Protein AF-L0GUZ0-F1 (afdb_monomer_lite)

InterPro domains:
  IPR010160 CRISPR-associated protein, Cmr5 [PF09701] (36-143)
  IPR010160 CRISPR-associated protein, Cmr5 [TIGR01881] (35-143)
  IPR023101 AF1862-like domain superfamily [G3DSA:1.10.520.30] (32-147)
  IPR023101 AF1862-like domain superfamily [SSF158568] (36-143)

Organism: NCBI:txid765912

Foldseek 3Di:
DDPPPPVLVVVLVVVLLVLLLVLLPPPPQCLQVDVCLLCVLVCCVPPNPLVLLVVLVVLLVVCVVPPDPPDPDVNSNSVSVSVSLQVSLQSNVVSDDDDPPDDRQPSDSVSLVCCCVVPVPVSVVSSVSSSVSSVSSNVSSHVVNVVVVVCVVVVPDD

Structure (mmCIF, N/CA/C/O backbone):
data_AF-L0GUZ0-F1
#
_entry.id   AF-L0GUZ0-F1
#
loop_
_atom_site.group_PDB
_atom_site.id
_atom_site.type_symbol
_atom_site.label_atom_id
_atom_site.label_alt_id
_atom_site.label_comp_id
_atom_site.label_asym_id
_atom_site.label_entity_id
_atom_site.label_seq_id
_atom_site.pdbx_PDB_ins_code
_atom_site.Cartn_x
_atom_site.Cartn_y
_atom_site.Cartn_z
_atom_site.occupancy
_atom_site.B_iso_or_equiv
_atom_site.auth_seq_id
_atom_site.auth_comp_id
_atom_site.auth_asym_id
_atom_site.auth_atom_id
_atom_site.pdbx_PDB_model_num
ATOM 1 N N . MET A 1 1 ? 29.064 -14.866 17.663 1.00 39.28 1 MET A N 1
ATOM 2 C CA . MET A 1 1 ? 27.942 -15.313 16.812 1.00 39.28 1 MET A CA 1
ATOM 3 C C . MET A 1 1 ? 26.792 -14.361 17.084 1.00 39.28 1 MET A C 1
ATOM 5 O O . MET A 1 1 ? 26.239 -14.427 18.170 1.00 39.28 1 MET A O 1
ATOM 9 N N . ILE A 1 2 ? 26.535 -13.391 16.204 1.00 42.75 2 ILE A N 1
ATOM 10 C CA . ILE A 1 2 ? 25.480 -12.392 16.426 1.00 42.75 2 ILE A CA 1
ATOM 11 C C . ILE A 1 2 ? 24.329 -12.746 15.489 1.00 42.75 2 ILE A C 1
ATOM 13 O O . ILE A 1 2 ? 24.450 -12.611 14.275 1.00 42.75 2 ILE A O 1
ATOM 17 N N . SER A 1 3 ? 23.246 -13.255 16.069 1.00 41.91 3 SER A N 1
ATOM 18 C CA . SER A 1 3 ? 21.970 -13.491 15.398 1.00 41.91 3 SER A CA 1
ATOM 19 C C . SER A 1 3 ? 21.318 -12.141 15.088 1.00 41.91 3 SER A C 1
ATOM 21 O O . SER A 1 3 ? 20.603 -11.599 15.920 1.00 41.91 3 SER A O 1
ATOM 23 N N . THR A 1 4 ? 21.601 -11.560 13.921 1.00 46.28 4 THR A N 1
ATOM 24 C CA . THR A 1 4 ? 21.112 -10.223 13.523 1.00 46.28 4 THR A CA 1
ATOM 25 C C . THR A 1 4 ? 19.868 -10.237 12.628 1.00 46.28 4 THR A C 1
ATOM 27 O O . THR A 1 4 ? 19.357 -9.176 12.282 1.00 46.28 4 THR A O 1
ATOM 30 N N . SER A 1 5 ? 19.333 -11.402 12.252 1.00 52.22 5 SER A N 1
ATOM 31 C CA . SER A 1 5 ? 18.255 -11.470 11.250 1.00 52.22 5 SER A CA 1
ATOM 32 C C . SER A 1 5 ? 16.847 -11.159 11.787 1.00 52.22 5 SER A C 1
ATOM 34 O O . SER A 1 5 ? 15.991 -10.757 11.006 1.00 52.22 5 SER A O 1
ATOM 36 N N . GLY A 1 6 ? 16.593 -11.298 13.095 1.00 53.12 6 GLY A N 1
ATOM 37 C CA . GLY A 1 6 ? 15.264 -11.053 13.687 1.00 53.12 6 GLY A CA 1
ATOM 38 C C . GLY A 1 6 ? 14.960 -9.577 13.975 1.00 53.12 6 GLY A C 1
ATOM 39 O O . GLY A 1 6 ? 13.856 -9.101 13.711 1.00 53.12 6 GLY A O 1
ATOM 40 N N . ASP A 1 7 ? 15.955 -8.823 14.451 1.00 59.94 7 ASP A N 1
ATOM 41 C CA . ASP A 1 7 ? 15.767 -7.428 14.881 1.00 59.94 7 ASP A CA 1
ATOM 42 C C . ASP A 1 7 ? 15.541 -6.459 13.712 1.00 59.94 7 ASP A C 1
ATOM 44 O O . ASP A 1 7 ? 14.836 -5.459 13.854 1.00 59.94 7 ASP A O 1
ATOM 48 N N . GLY A 1 8 ? 16.121 -6.745 12.540 1.00 59.50 8 GLY A N 1
ATOM 49 C CA . GLY A 1 8 ? 15.937 -5.928 11.338 1.00 59.50 8 GLY A CA 1
ATOM 50 C C . GLY A 1 8 ? 14.500 -5.969 10.815 1.00 59.50 8 GLY A C 1
ATOM 51 O O . GLY A 1 8 ? 13.940 -4.930 10.462 1.00 59.50 8 GLY A O 1
ATOM 52 N N . PHE A 1 9 ? 13.880 -7.152 10.845 1.00 62.03 9 PHE A N 1
ATOM 53 C CA . PHE A 1 9 ? 12.499 -7.358 10.415 1.00 62.03 9 PHE A CA 1
ATOM 54 C C . PHE A 1 9 ? 11.501 -6.688 11.368 1.00 62.03 9 PHE A C 1
ATOM 56 O O . PHE A 1 9 ? 10.650 -5.921 10.925 1.00 62.03 9 PHE A O 1
ATOM 63 N N . ALA A 1 10 ? 11.668 -6.873 12.682 1.00 72.25 10 ALA A N 1
ATOM 64 C CA . ALA A 1 10 ? 10.803 -6.241 13.680 1.00 72.25 10 ALA A CA 1
ATOM 65 C C . ALA A 1 10 ? 10.873 -4.702 13.627 1.00 72.25 10 ALA A C 1
ATOM 67 O O . ALA A 1 10 ? 9.852 -4.021 13.714 1.00 72.25 10 ALA A O 1
ATOM 68 N N . ARG A 1 11 ? 12.067 -4.128 13.417 1.00 74.88 11 ARG A N 1
ATOM 69 C CA . ARG A 1 11 ? 12.235 -2.672 13.243 1.00 74.88 11 ARG A CA 1
ATOM 70 C C . ARG A 1 11 ? 11.628 -2.148 11.942 1.00 74.88 11 ARG A C 1
ATOM 72 O O . ARG A 1 11 ? 11.214 -0.990 11.898 1.00 74.88 11 ARG A O 1
ATOM 79 N N . ARG A 1 12 ? 11.621 -2.954 10.879 1.00 72.69 12 ARG A N 1
ATOM 80 C CA . ARG A 1 12 ? 10.994 -2.625 9.590 1.00 72.69 12 ARG A CA 1
ATOM 81 C C . ARG A 1 12 ? 9.478 -2.595 9.724 1.00 72.69 12 ARG A C 1
ATOM 83 O O . ARG A 1 12 ? 8.872 -1.574 9.423 1.00 72.69 12 ARG A O 1
ATOM 90 N N . GLU A 1 13 ? 8.894 -3.663 10.258 1.00 80.56 13 GLU A N 1
ATOM 91 C CA . GLU A 1 13 ? 7.451 -3.753 10.484 1.00 80.56 13 GLU A CA 1
ATOM 92 C C . GLU A 1 13 ? 6.965 -2.631 11.407 1.00 80.56 13 GLU A C 1
ATOM 94 O O . GLU A 1 13 ? 6.010 -1.934 11.082 1.00 80.56 13 GLU A O 1
ATOM 99 N N . HIS A 1 14 ? 7.688 -2.360 12.497 1.00 84.44 14 HIS A N 1
ATOM 100 C CA . HIS A 1 14 ? 7.338 -1.275 13.411 1.00 84.44 14 HIS A CA 1
ATOM 101 C C . HIS A 1 14 ? 7.359 0.111 12.741 1.00 84.44 14 HIS A C 1
ATOM 103 O O . HIS A 1 14 ? 6.489 0.936 13.017 1.00 84.44 14 HIS A O 1
ATOM 109 N N . ARG A 1 15 ? 8.322 0.383 11.847 1.00 84.12 15 ARG A N 1
ATOM 110 C CA . ARG A 1 15 ? 8.370 1.644 11.083 1.00 84.12 15 ARG A CA 1
ATOM 111 C C . ARG A 1 15 ? 7.212 1.757 10.097 1.00 84.12 15 ARG A C 1
ATOM 113 O O . ARG A 1 15 ? 6.550 2.792 10.071 1.00 84.12 15 ARG A O 1
ATOM 120 N N . LEU A 1 16 ? 6.941 0.683 9.358 1.00 85.56 16 LEU A N 1
ATOM 121 C CA . LEU A 1 16 ? 5.841 0.611 8.401 1.00 85.56 16 LEU A CA 1
ATOM 122 C C . LEU A 1 16 ? 4.489 0.840 9.089 1.00 85.56 16 LEU A C 1
ATOM 124 O O . LEU A 1 16 ? 3.720 1.704 8.670 1.00 85.56 16 LEU A O 1
ATOM 128 N N . VAL A 1 17 ? 4.230 0.116 10.180 1.00 89.31 17 VAL A N 1
ATOM 129 C CA . VAL A 1 17 ? 3.008 0.256 10.982 1.00 89.31 17 VAL A CA 1
ATOM 130 C C . VAL A 1 17 ? 2.874 1.685 11.495 1.00 89.31 17 VAL A C 1
ATOM 132 O O . VAL A 1 17 ? 1.840 2.309 11.279 1.00 89.31 17 VAL A O 1
ATOM 135 N N . ARG A 1 18 ? 3.937 2.250 12.079 1.00 89.56 18 ARG A N 1
ATOM 136 C CA . ARG A 1 18 ? 3.916 3.616 12.614 1.00 89.56 18 ARG A CA 1
ATOM 137 C C . ARG A 1 18 ? 3.605 4.665 11.544 1.00 89.56 18 ARG A C 1
ATOM 139 O O . ARG A 1 18 ? 2.835 5.582 11.817 1.00 89.56 18 ARG A O 1
ATOM 146 N N . LEU A 1 19 ? 4.179 4.545 10.344 1.00 89.00 19 LEU A N 1
ATOM 147 C CA . LEU A 1 19 ? 3.895 5.457 9.231 1.00 89.00 19 LEU A CA 1
ATOM 148 C C . LEU A 1 19 ? 2.426 5.368 8.811 1.00 89.00 19 LEU A C 1
ATOM 150 O O . LEU A 1 19 ? 1.761 6.395 8.658 1.00 89.00 19 LEU A O 1
ATOM 154 N N . ILE A 1 20 ? 1.920 4.145 8.639 1.00 89.62 20 ILE A N 1
ATOM 155 C CA . ILE A 1 20 ? 0.539 3.916 8.211 1.00 89.62 20 ILE A CA 1
ATOM 156 C C . ILE A 1 20 ? -0.434 4.444 9.265 1.00 89.62 20 ILE A C 1
ATOM 158 O O . ILE A 1 20 ? -1.349 5.194 8.931 1.00 89.62 20 ILE A O 1
ATOM 162 N N . GLU A 1 21 ? -0.212 4.131 10.540 1.00 89.25 21 GLU A N 1
ATOM 163 C CA . GLU A 1 21 ? -1.041 4.618 11.642 1.00 89.25 21 GLU A CA 1
ATOM 164 C C . GLU A 1 21 ? -1.060 6.146 11.718 1.00 89.25 21 GLU A C 1
ATOM 166 O O . GLU A 1 21 ? -2.137 6.727 11.820 1.00 89.25 21 GLU A O 1
ATOM 171 N N . GLN A 1 22 ? 0.094 6.814 11.607 1.00 86.75 22 GLN A N 1
ATOM 172 C CA . GLN A 1 22 ? 0.163 8.282 11.613 1.00 86.75 22 GLN A CA 1
ATOM 173 C C . GLN A 1 22 ? -0.673 8.909 10.495 1.00 86.75 22 GLN A C 1
ATOM 175 O O . GLN A 1 22 ? -1.303 9.945 10.697 1.00 86.75 22 GLN A O 1
ATOM 180 N N . ARG A 1 23 ? -0.701 8.283 9.315 1.00 84.19 23 ARG A N 1
ATOM 181 C CA . ARG A 1 23 ? -1.496 8.765 8.180 1.00 84.19 23 ARG A CA 1
ATOM 182 C C . ARG A 1 23 ? -2.983 8.466 8.319 1.00 84.19 23 ARG A C 1
ATOM 184 O O . ARG A 1 23 ? -3.793 9.280 7.886 1.00 84.19 23 ARG A O 1
ATOM 191 N N . LEU A 1 24 ? -3.342 7.352 8.950 1.00 83.38 24 LEU A N 1
ATOM 192 C CA . LEU A 1 24 ? -4.734 7.011 9.244 1.00 83.38 24 LEU A CA 1
ATOM 193 C C . LEU A 1 24 ? -5.316 7.828 10.411 1.00 83.38 24 LEU A C 1
ATOM 195 O O . LEU A 1 24 ? -6.527 8.001 10.474 1.00 83.38 24 LEU A O 1
ATOM 199 N N . GLN A 1 25 ? -4.474 8.345 11.314 1.00 79.25 25 GLN A N 1
ATOM 200 C CA . GLN A 1 25 ? -4.878 9.162 12.469 1.00 79.25 25 GLN A CA 1
ATOM 201 C C . GLN A 1 25 ? -5.304 10.592 12.122 1.00 79.25 25 GLN A C 1
ATOM 203 O O . GLN A 1 25 ? -5.845 11.273 12.988 1.00 79.25 25 GLN A O 1
ATOM 208 N N . GLY A 1 26 ? -5.060 11.070 10.900 1.00 66.81 26 GLY A N 1
ATOM 209 C CA . GLY A 1 26 ? -5.541 12.387 10.496 1.00 66.81 26 GLY A CA 1
ATOM 210 C C . GLY A 1 26 ? -7.069 12.406 10.455 1.00 66.81 26 GLY A C 1
ATOM 211 O O . GLY A 1 26 ? -7.653 11.638 9.688 1.00 66.81 26 GLY A O 1
ATOM 212 N N . ASP A 1 27 ? -7.689 13.319 11.213 1.00 54.69 27 ASP A N 1
ATOM 213 C CA . ASP A 1 27 ? -9.149 13.558 11.272 1.00 54.69 27 ASP A CA 1
ATOM 214 C C . ASP A 1 27 ? -9.792 13.784 9.884 1.00 54.69 27 ASP A C 1
ATOM 216 O O . ASP A 1 27 ? -11.001 13.666 9.705 1.00 54.69 27 ASP A O 1
ATOM 220 N N . ASP A 1 28 ? -8.960 14.046 8.875 1.00 55.16 28 ASP A N 1
ATOM 221 C CA . ASP A 1 28 ? -9.326 14.371 7.504 1.00 55.16 28 ASP A CA 1
ATOM 222 C C . ASP A 1 28 ? -9.048 13.254 6.481 1.00 55.16 28 ASP A C 1
ATOM 224 O O . ASP A 1 28 ? -9.264 13.471 5.286 1.00 55.16 28 ASP A O 1
ATOM 228 N N . SER A 1 29 ? -8.559 12.076 6.899 1.00 64.44 29 SER A N 1
ATOM 229 C CA . SER A 1 29 ? -8.028 11.100 5.935 1.00 64.44 29 SER A CA 1
ATOM 230 C C . SER A 1 29 ? -9.102 10.520 5.003 1.00 64.44 29 SER A C 1
ATOM 232 O O . SER A 1 29 ? -8.823 10.173 3.863 1.00 64.44 29 SER A O 1
ATOM 234 N N . GLY A 1 30 ? -10.358 10.366 5.435 1.00 75.31 30 GLY A N 1
ATOM 235 C CA . GLY A 1 30 ? -11.389 9.699 4.614 1.00 75.31 30 GLY A CA 1
ATOM 236 C C . GLY A 1 30 ? -10.981 8.298 4.102 1.00 75.31 30 GLY A C 1
ATOM 237 O O . GLY A 1 30 ? -11.652 7.732 3.236 1.00 75.31 30 GLY A O 1
ATOM 238 N N . LEU A 1 31 ? -9.863 7.758 4.609 1.00 82.69 31 LEU A N 1
ATOM 239 C CA . LEU A 1 31 ? -9.255 6.483 4.244 1.00 82.69 31 LEU A CA 1
ATOM 240 C C . LEU A 1 31 ? -9.854 5.375 5.109 1.00 82.69 31 LEU A C 1
ATOM 242 O O . LEU A 1 31 ? -10.162 4.290 4.612 1.00 82.69 31 LEU A O 1
ATOM 246 N N . VAL A 1 32 ? -10.066 5.663 6.396 1.00 85.44 32 VAL A N 1
ATOM 247 C CA . VAL A 1 32 ? -10.761 4.768 7.325 1.00 85.44 32 VAL A CA 1
ATOM 248 C C . VAL A 1 32 ? -12.199 4.574 6.835 1.00 85.44 32 VAL A C 1
ATOM 250 O O . VAL A 1 32 ? -12.907 5.529 6.529 1.00 85.44 32 VAL A O 1
ATOM 253 N N . GLY A 1 33 ? -12.612 3.315 6.675 1.00 80.88 33 GLY A N 1
ATOM 254 C CA . GLY A 1 33 ? -13.923 2.960 6.121 1.00 80.88 33 GLY A CA 1
ATOM 255 C C . GLY A 1 33 ? -14.036 3.038 4.590 1.00 80.88 33 GLY A C 1
ATOM 256 O O . GLY A 1 33 ? -15.036 2.570 4.037 1.00 80.88 33 GLY A O 1
ATOM 257 N N . ASN A 1 34 ? -13.024 3.523 3.863 1.00 85.94 34 ASN A N 1
ATOM 258 C CA . ASN A 1 34 ? -13.081 3.629 2.403 1.00 85.94 34 ASN A CA 1
ATOM 259 C C . ASN A 1 34 ? -13.062 2.245 1.723 1.00 85.94 34 ASN A C 1
ATOM 261 O O . ASN A 1 34 ? -12.247 1.375 2.044 1.00 85.94 34 ASN A O 1
ATOM 265 N N . ALA A 1 35 ? -13.951 2.026 0.749 1.00 87.88 35 ALA A N 1
ATOM 266 C CA . ALA A 1 35 ? -14.034 0.759 0.017 1.00 87.88 35 ALA A CA 1
ATOM 267 C C . ALA A 1 35 ? -12.752 0.441 -0.774 1.00 87.88 35 ALA A C 1
ATOM 269 O O . ALA A 1 35 ? -12.382 -0.725 -0.900 1.00 87.88 35 ALA A O 1
ATOM 270 N N . ARG A 1 36 ? -12.042 1.462 -1.267 1.00 88.62 36 ARG A N 1
ATOM 271 C CA . ARG A 1 36 ? -10.799 1.287 -2.032 1.00 88.62 36 ARG A CA 1
ATOM 272 C C . ARG A 1 36 ? -9.645 0.841 -1.148 1.00 88.62 36 ARG A C 1
ATOM 274 O O . ARG A 1 36 ? -8.900 -0.043 -1.546 1.00 88.62 36 ARG A O 1
ATOM 281 N N . VAL A 1 37 ? -9.561 1.358 0.078 1.00 91.06 37 VAL A N 1
ATOM 282 C CA . VAL A 1 37 ? -8.606 0.876 1.089 1.00 91.06 37 VAL A CA 1
ATOM 283 C C . VAL A 1 37 ? -8.872 -0.595 1.415 1.00 91.06 37 VAL A C 1
ATOM 285 O O . VAL A 1 37 ? -7.950 -1.407 1.445 1.00 91.06 37 VAL A O 1
ATOM 288 N N . ARG A 1 38 ? -10.151 -0.969 1.560 1.00 91.06 38 ARG A N 1
ATOM 289 C CA . ARG A 1 38 ? -10.562 -2.366 1.767 1.00 91.06 38 ARG A CA 1
ATOM 290 C C . ARG A 1 38 ? -10.240 -3.270 0.574 1.00 91.06 38 ARG A C 1
ATOM 292 O O . ARG A 1 38 ? -9.904 -4.429 0.782 1.00 91.06 38 ARG A O 1
ATOM 299 N N . GLY A 1 39 ? -10.331 -2.766 -0.654 1.00 91.81 39 GLY A N 1
ATOM 300 C CA . GLY A 1 39 ? -10.044 -3.523 -1.877 1.00 91.81 39 GLY A CA 1
ATOM 301 C C . GLY A 1 39 ? -8.577 -3.522 -2.315 1.00 91.81 39 GLY A C 1
ATOM 302 O O . GLY A 1 39 ? -8.216 -4.313 -3.186 1.00 91.81 39 GLY A O 1
ATOM 303 N N . LEU A 1 40 ? -7.729 -2.670 -1.730 1.00 93.06 40 LEU A N 1
ATOM 304 C CA . LEU A 1 40 ? -6.384 -2.389 -2.238 1.00 93.06 40 LEU A CA 1
ATOM 305 C C . LEU A 1 40 ? -5.506 -3.640 -2.425 1.00 93.06 40 LEU A C 1
ATOM 307 O O . LEU A 1 40 ? -4.930 -3.774 -3.505 1.00 93.06 40 LEU A O 1
ATOM 311 N N . PRO A 1 41 ? -5.420 -4.592 -1.470 1.00 95.81 41 PRO A N 1
ATOM 312 C CA . PRO A 1 41 ? -4.594 -5.785 -1.667 1.00 95.81 41 PRO A CA 1
ATOM 313 C C . PRO A 1 41 ? -5.018 -6.599 -2.887 1.00 95.81 41 PRO A C 1
ATOM 315 O O . PRO A 1 41 ? -4.180 -7.094 -3.635 1.00 95.81 41 PRO A O 1
ATOM 318 N N . GLU A 1 42 ? -6.327 -6.722 -3.102 1.00 95.81 42 GLU A N 1
ATOM 319 C CA . GLU A 1 42 ? -6.868 -7.491 -4.216 1.00 95.81 42 GLU A CA 1
ATOM 320 C C . GLU A 1 42 ? -6.670 -6.767 -5.549 1.00 95.81 42 GLU A C 1
ATOM 322 O O . GLU A 1 42 ? -6.349 -7.403 -6.552 1.00 95.81 42 GLU A O 1
ATOM 327 N N . MET A 1 43 ? -6.782 -5.435 -5.557 1.00 94.38 43 MET A N 1
ATOM 328 C CA . MET A 1 43 ? -6.463 -4.628 -6.732 1.00 94.38 43 MET A CA 1
ATOM 329 C C . MET A 1 43 ? -5.010 -4.837 -7.169 1.00 94.38 43 MET A C 1
ATOM 331 O O . MET A 1 43 ? -4.766 -5.108 -8.343 1.00 94.38 43 MET A O 1
ATOM 335 N N . VAL A 1 44 ? -4.055 -4.775 -6.232 1.00 93.88 44 VAL A N 1
ATOM 336 C CA . VAL A 1 44 ? -2.628 -4.966 -6.545 1.00 93.88 44 VAL A CA 1
ATOM 337 C C . VAL A 1 44 ? -2.359 -6.394 -7.022 1.00 93.88 44 VAL A C 1
ATOM 339 O O . VAL A 1 44 ? -1.644 -6.577 -8.002 1.00 93.88 44 VAL A O 1
ATOM 342 N N . ARG A 1 45 ? -2.975 -7.414 -6.411 1.00 93.50 45 ARG A N 1
ATOM 343 C CA . ARG A 1 45 ? -2.820 -8.810 -6.862 1.00 93.50 45 ARG A CA 1
ATOM 344 C C . ARG A 1 45 ? -3.333 -9.047 -8.280 1.00 93.50 45 ARG A C 1
ATOM 346 O O . ARG A 1 45 ? -2.697 -9.777 -9.032 1.00 93.50 45 ARG A O 1
ATOM 353 N N . ARG A 1 46 ? -4.489 -8.476 -8.634 1.00 94.69 46 ARG A N 1
ATOM 354 C CA . ARG A 1 46 ? -5.139 -8.727 -9.932 1.00 94.69 46 ARG A CA 1
ATOM 355 C C . ARG A 1 46 ? -4.565 -7.898 -11.072 1.00 94.69 46 ARG A C 1
ATOM 357 O O . ARG A 1 46 ? -4.516 -8.380 -12.197 1.00 94.69 46 ARG A O 1
ATOM 364 N N . HIS A 1 47 ? -4.184 -6.657 -10.787 1.00 93.19 47 HIS A N 1
ATOM 365 C CA . HIS A 1 47 ? -3.837 -5.665 -11.808 1.00 93.19 47 HIS A CA 1
ATOM 366 C C . HIS A 1 47 ? -2.358 -5.257 -11.773 1.00 93.19 47 HIS A C 1
ATOM 368 O O . HIS A 1 47 ? -1.857 -4.641 -12.711 1.00 93.19 47 HIS A O 1
ATOM 374 N N . GLY A 1 48 ? -1.639 -5.619 -10.712 1.00 92.00 48 GLY A N 1
ATOM 375 C CA . GLY A 1 48 ? -0.261 -5.205 -10.492 1.00 92.00 48 GLY A CA 1
ATOM 376 C C . GLY A 1 48 ? -0.142 -3.755 -10.020 1.00 92.00 48 GLY A C 1
ATOM 377 O O . GLY A 1 48 ? -1.030 -2.917 -10.209 1.00 92.00 48 GLY A O 1
ATOM 378 N N . LEU A 1 49 ? 0.997 -3.445 -9.406 1.00 91.06 49 LEU A N 1
ATOM 379 C CA . LEU A 1 49 ? 1.294 -2.137 -8.829 1.00 91.06 49 LEU A CA 1
ATOM 380 C C . LEU A 1 49 ? 1.202 -1.008 -9.864 1.00 91.06 49 LEU A C 1
ATOM 382 O O . LEU A 1 49 ? 0.650 0.048 -9.565 1.00 91.06 49 LEU A O 1
ATOM 386 N N . LEU A 1 50 ? 1.698 -1.233 -11.085 1.00 89.81 50 LEU A N 1
ATOM 387 C CA . LEU A 1 50 ? 1.707 -0.216 -12.145 1.00 89.81 50 LEU A CA 1
ATOM 388 C C . LEU A 1 50 ? 0.289 0.267 -12.481 1.00 89.81 50 LE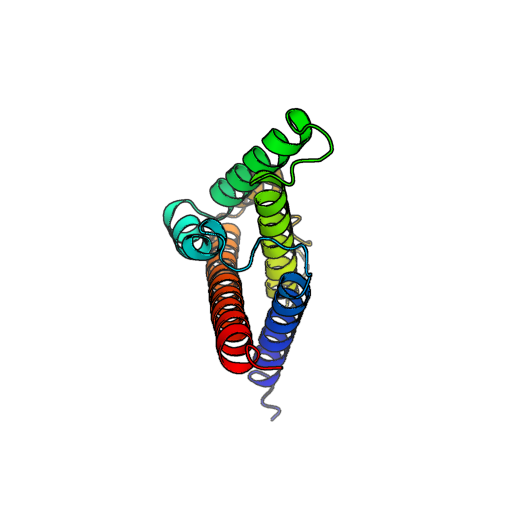U A C 1
ATOM 390 O O . LEU A 1 50 ? 0.030 1.472 -12.478 1.00 89.81 50 LEU A O 1
ATOM 394 N N . GLN A 1 51 ? -0.632 -0.666 -12.745 1.00 90.50 51 GLN A N 1
ATOM 395 C CA . GLN A 1 51 ? -2.007 -0.322 -13.115 1.00 90.50 51 GLN A CA 1
ATOM 396 C C . GLN A 1 51 ? -2.748 0.333 -11.948 1.00 90.50 51 GLN A C 1
ATOM 398 O O . GLN A 1 51 ? -3.484 1.295 -12.156 1.00 90.50 51 GLN A O 1
ATOM 403 N N . VAL A 1 52 ? -2.526 -0.140 -10.717 1.00 92.19 52 VAL A N 1
ATOM 404 C CA . VAL A 1 52 ? -3.146 0.443 -9.518 1.00 92.19 52 VAL A CA 1
ATOM 405 C C . VAL A 1 52 ? -2.661 1.872 -9.274 1.00 92.19 52 VAL A C 1
ATOM 407 O O . VAL A 1 52 ? -3.482 2.754 -9.026 1.00 92.19 52 VAL A O 1
ATOM 410 N N . VAL A 1 53 ? -1.358 2.134 -9.400 1.00 90.62 53 VAL A N 1
ATOM 411 C CA . VAL A 1 53 ? -0.790 3.485 -9.258 1.00 90.62 53 VAL A CA 1
ATOM 412 C C . VAL A 1 53 ? -1.327 4.421 -10.341 1.00 90.62 53 VAL A C 1
ATOM 414 O O . VAL A 1 53 ? -1.737 5.541 -10.033 1.00 90.62 53 VAL A O 1
ATOM 417 N N . ALA A 1 54 ? -1.384 3.967 -11.596 1.00 88.44 54 ALA A N 1
ATOM 418 C CA . ALA A 1 54 ? -1.958 4.748 -12.690 1.00 88.44 54 ALA A CA 1
ATOM 419 C C . ALA A 1 54 ? -3.445 5.065 -12.449 1.00 88.44 54 ALA A C 1
ATOM 421 O O . ALA A 1 54 ? -3.874 6.207 -12.624 1.00 88.44 54 ALA A O 1
ATOM 422 N N . PHE A 1 55 ? -4.217 4.080 -11.984 1.00 90.50 55 PHE A N 1
ATOM 423 C CA . PHE A 1 55 ? -5.629 4.247 -11.658 1.00 90.50 55 PHE A CA 1
ATOM 424 C C . PHE A 1 55 ? -5.846 5.268 -10.535 1.00 90.50 55 PHE A C 1
ATOM 426 O O . PHE A 1 55 ? -6.589 6.232 -10.735 1.00 90.50 55 PHE A O 1
ATOM 433 N N . LEU A 1 56 ? -5.183 5.104 -9.384 1.00 88.81 56 LEU A N 1
ATOM 434 C CA . LEU A 1 56 ? -5.334 6.021 -8.247 1.00 88.81 56 LEU A CA 1
ATOM 435 C C . LEU A 1 56 ? -4.938 7.450 -8.630 1.00 88.81 56 LEU A C 1
ATOM 437 O O . LEU A 1 56 ? -5.654 8.393 -8.304 1.00 88.81 56 LEU A O 1
ATOM 441 N N . ARG A 1 57 ? -3.862 7.602 -9.410 1.00 85.81 57 ARG A N 1
ATOM 442 C CA . ARG A 1 57 ? -3.418 8.906 -9.911 1.00 85.81 57 ARG A CA 1
ATOM 443 C C . ARG A 1 57 ? -4.438 9.550 -10.848 1.00 85.81 57 ARG A C 1
ATOM 445 O O . ARG A 1 57 ? -4.695 10.741 -10.718 1.00 85.81 57 ARG A O 1
ATOM 452 N N . SER A 1 58 ? -5.033 8.781 -11.765 1.00 85.44 58 SER A N 1
ATOM 453 C CA . SER A 1 58 ? -6.074 9.301 -12.665 1.00 85.44 58 SER A CA 1
ATOM 454 C C . SER A 1 58 ? -7.291 9.807 -11.886 1.00 85.44 58 SER A C 1
ATOM 456 O O . SER A 1 58 ? -7.794 10.889 -12.163 1.00 85.44 58 SER A O 1
ATOM 458 N N . LYS A 1 59 ? -7.703 9.083 -10.837 1.00 82.62 59 LYS A N 1
ATOM 459 C CA . LYS A 1 59 ? -8.848 9.469 -10.006 1.00 82.62 59 LYS A CA 1
ATOM 460 C C . LYS A 1 59 ? -8.563 10.623 -9.051 1.00 82.62 59 LYS A C 1
ATOM 462 O O . LYS A 1 59 ? -9.469 11.417 -8.804 1.00 82.62 59 LYS A O 1
ATOM 467 N N . GLY A 1 60 ? -7.327 10.753 -8.573 1.00 74.12 60 GLY A N 1
ATOM 468 C CA . GLY A 1 60 ? -6.876 11.937 -7.841 1.00 74.12 60 GLY A CA 1
ATOM 469 C C . GLY A 1 60 ? -6.851 13.190 -8.721 1.00 74.12 60 GLY A C 1
ATOM 470 O O . GLY A 1 60 ? -7.377 14.230 -8.330 1.00 74.12 60 GLY A O 1
ATOM 471 N N . ALA A 1 61 ? -6.320 13.080 -9.943 1.00 70.44 61 ALA A N 1
ATOM 472 C CA . ALA A 1 61 ? -6.259 14.188 -10.898 1.00 70.44 61 ALA A CA 1
ATOM 473 C C . ALA A 1 61 ? -7.651 14.642 -11.377 1.00 70.44 61 ALA A C 1
ATOM 475 O O . ALA A 1 61 ? -7.924 15.842 -11.390 1.00 70.44 61 ALA A O 1
ATOM 476 N N . ASP A 1 62 ? -8.556 13.696 -11.670 1.00 63.22 62 ASP A N 1
ATOM 477 C CA . ASP A 1 62 ? -9.945 13.977 -12.071 1.00 63.22 62 ASP A CA 1
ATOM 478 C C . ASP A 1 62 ? -10.684 14.851 -11.036 1.00 63.22 62 ASP A C 1
ATOM 480 O O . ASP A 1 62 ? -11.528 15.676 -11.399 1.00 63.22 62 ASP A O 1
ATOM 484 N N . ALA A 1 63 ? -10.389 14.677 -9.743 1.00 61.00 63 ALA A N 1
ATOM 485 C CA . ALA A 1 63 ? -10.990 15.470 -8.672 1.00 61.00 63 ALA A CA 1
ATOM 486 C C . ALA A 1 63 ? -10.350 16.853 -8.506 1.00 61.00 63 ALA A C 1
ATOM 488 O O . ALA A 1 63 ? -11.049 17.786 -8.115 1.00 61.00 63 ALA A O 1
ATOM 489 N N . ALA A 1 64 ? -9.064 17.002 -8.834 1.00 59.59 64 ALA A N 1
ATOM 490 C CA . ALA A 1 64 ? -8.377 18.290 -8.810 1.00 59.59 64 ALA A CA 1
ATOM 491 C C . ALA A 1 64 ? -8.822 19.207 -9.964 1.00 59.59 64 ALA A C 1
ATOM 493 O O . ALA A 1 64 ? -8.977 20.407 -9.757 1.00 59.59 64 ALA A O 1
ATOM 494 N N . GLU A 1 65 ? -9.073 18.656 -11.160 1.00 59.59 65 GLU A N 1
ATOM 495 C CA . GLU A 1 65 ? -9.541 19.440 -12.317 1.00 59.59 65 GLU A CA 1
ATOM 496 C C . GLU A 1 65 ? -11.034 19.790 -12.255 1.00 59.59 65 GLU A C 1
ATOM 498 O O . GLU A 1 65 ? -11.430 20.872 -12.685 1.00 59.59 65 GLU A O 1
ATOM 503 N N . ASN A 1 66 ? -11.874 18.908 -11.701 1.00 57.62 66 ASN A N 1
ATOM 504 C CA . ASN A 1 66 ? -13.333 19.092 -11.683 1.00 57.62 66 ASN A CA 1
ATOM 505 C C . ASN A 1 66 ? -13.893 19.528 -10.312 1.00 57.62 66 ASN A C 1
ATOM 507 O O . ASN A 1 66 ? -15.111 19.637 -10.133 1.00 57.62 66 ASN A O 1
ATOM 511 N N . GLY A 1 67 ? -13.026 19.755 -9.322 1.00 51.78 67 G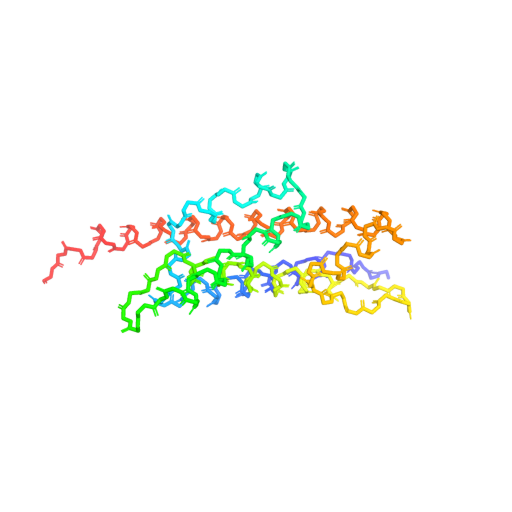LY A N 1
ATOM 512 C CA . GLY A 1 67 ? -13.396 20.068 -7.945 1.00 51.78 67 GLY A CA 1
ATOM 513 C C . GLY A 1 67 ? -13.721 21.545 -7.730 1.00 51.78 67 GLY A C 1
ATOM 514 O O . GLY A 1 67 ? -12.837 22.395 -7.700 1.00 51.78 67 GLY A O 1
ATOM 515 N N . SER A 1 68 ? -14.997 21.863 -7.489 1.00 48.53 68 SER A N 1
ATOM 516 C CA . SER A 1 68 ? -15.356 23.129 -6.833 1.00 48.53 68 SER A CA 1
ATOM 517 C C . SER A 1 68 ? -14.701 23.189 -5.441 1.00 48.53 68 SER A C 1
ATOM 519 O O . SER A 1 68 ? -14.813 22.205 -4.701 1.00 48.53 68 SER A O 1
ATOM 521 N N . PRO A 1 69 ? -14.067 24.311 -5.043 1.00 44.72 69 PRO A N 1
ATOM 522 C CA . PRO A 1 69 ? -13.421 24.442 -3.739 1.00 44.72 69 PRO A CA 1
ATOM 523 C C . PRO A 1 69 ? -14.484 24.335 -2.636 1.00 44.72 69 PRO A C 1
ATOM 525 O O . PRO A 1 69 ? -15.220 25.282 -2.376 1.00 44.72 69 PRO A O 1
ATOM 528 N N . GLY A 1 70 ? -14.626 23.152 -2.032 1.00 46.56 70 GLY A N 1
ATOM 529 C CA . GLY A 1 70 ? -15.594 22.913 -0.956 1.00 46.56 70 GLY A CA 1
ATOM 530 C C . GLY A 1 70 ? -16.209 21.513 -0.894 1.00 46.56 70 GLY A C 1
ATOM 531 O O . GLY A 1 70 ? -16.759 21.158 0.145 1.00 46.56 70 GLY A O 1
ATOM 532 N N . LYS A 1 71 ? -16.104 20.684 -1.943 1.00 46.88 71 LYS A N 1
ATOM 533 C CA . LYS A 1 71 ? -16.485 19.260 -1.870 1.00 46.88 71 LYS A CA 1
ATOM 534 C C . LYS A 1 71 ? -15.236 18.391 -1.810 1.00 46.88 71 LYS A C 1
ATOM 536 O O . LYS A 1 71 ? -14.660 18.091 -2.849 1.00 46.88 71 LYS A O 1
ATOM 541 N N . ARG A 1 72 ? -14.861 17.959 -0.601 1.00 51.50 72 ARG A N 1
ATOM 542 C CA . ARG A 1 72 ? -13.896 16.868 -0.400 1.00 51.50 72 ARG A CA 1
ATOM 543 C C . ARG A 1 72 ? -14.460 15.617 -1.074 1.00 51.50 72 ARG A C 1
ATOM 545 O O . ARG A 1 72 ? -15.434 15.033 -0.598 1.00 51.50 72 ARG A O 1
ATOM 552 N N . GLY A 1 73 ? -13.962 15.318 -2.265 1.00 55.69 73 GLY A N 1
ATOM 553 C CA . GLY A 1 73 ? -14.486 14.272 -3.138 1.00 55.69 73 GLY A CA 1
ATOM 554 C C . GLY A 1 73 ? -13.715 12.967 -2.976 1.00 55.69 73 GLY A C 1
ATOM 555 O O . GLY A 1 73 ? -12.620 12.943 -2.426 1.00 55.69 73 GLY A O 1
ATOM 556 N N . SER A 1 74 ? -14.245 11.874 -3.534 1.00 59.69 74 SER A N 1
ATOM 557 C CA . SER A 1 74 ? -13.556 10.572 -3.577 1.00 59.69 74 SER A CA 1
ATOM 558 C C . SER A 1 74 ? -12.122 10.644 -4.127 1.00 59.69 74 SER A C 1
ATOM 560 O O . SER A 1 74 ? -11.342 9.755 -3.802 1.00 59.69 74 SER A O 1
ATOM 562 N N . GLY A 1 75 ? -11.777 11.640 -4.952 1.00 60.22 75 GLY A N 1
ATOM 563 C CA . GLY A 1 75 ? -10.425 11.766 -5.503 1.00 60.22 75 GLY A CA 1
ATOM 564 C C . GLY A 1 75 ? -9.386 12.318 -4.524 1.00 60.22 75 GLY A C 1
ATOM 565 O O . GLY A 1 75 ? -8.220 11.959 -4.654 1.00 60.22 75 GLY A O 1
ATOM 566 N N . ASP A 1 76 ? -9.784 13.062 -3.483 1.00 75.06 76 ASP A N 1
ATOM 567 C CA . ASP A 1 76 ? -8.857 13.408 -2.394 1.00 75.06 76 ASP A CA 1
ATOM 568 C C . ASP A 1 76 ? -8.413 12.137 -1.660 1.00 75.06 76 ASP A C 1
ATOM 570 O O . ASP A 1 76 ? -7.230 11.945 -1.391 1.00 75.06 76 ASP A O 1
ATOM 574 N N . CYS A 1 77 ? -9.346 11.210 -1.411 1.00 82.12 77 CYS A N 1
ATOM 575 C CA . CYS A 1 77 ? -9.028 9.921 -0.796 1.00 82.12 77 CYS A CA 1
ATOM 576 C C . CYS A 1 77 ? -8.144 9.049 -1.700 1.00 82.12 77 CYS A C 1
ATOM 578 O O . CYS A 1 77 ? -7.298 8.316 -1.197 1.00 82.12 77 CYS A O 1
ATOM 580 N N . ASP A 1 78 ? -8.319 9.114 -3.022 1.00 86.62 78 ASP A N 1
ATOM 581 C CA . ASP A 1 78 ? -7.497 8.358 -3.974 1.00 86.62 78 ASP A CA 1
ATOM 582 C C . ASP A 1 78 ? -6.058 8.847 -4.017 1.00 86.62 78 ASP A C 1
ATOM 584 O O . ASP A 1 78 ? -5.132 8.034 -4.008 1.00 86.62 78 ASP A O 1
ATOM 588 N N . GLN A 1 79 ? -5.874 10.167 -4.016 1.00 85.00 79 GLN A N 1
ATOM 589 C CA . GLN A 1 79 ? -4.551 10.766 -3.954 1.00 85.00 79 GLN A CA 1
ATOM 590 C C . GLN A 1 79 ? -3.882 10.471 -2.608 1.00 85.00 79 GLN A C 1
ATOM 592 O O . GLN A 1 79 ? -2.729 10.054 -2.578 1.00 85.00 79 GLN A O 1
ATOM 597 N N . GLN A 1 80 ? -4.613 10.588 -1.497 1.00 87.31 80 GLN A N 1
ATOM 598 C CA . GLN A 1 80 ? -4.086 10.240 -0.177 1.00 87.31 80 GLN A CA 1
ATOM 599 C C . GLN A 1 80 ? -3.730 8.752 -0.056 1.00 87.31 80 GLN A C 1
ATOM 601 O O . GLN A 1 80 ? -2.720 8.410 0.560 1.00 87.31 80 GLN A O 1
ATOM 606 N N . LEU A 1 81 ? -4.528 7.859 -0.652 1.00 89.50 81 LEU A N 1
ATOM 607 C CA . LEU A 1 81 ? -4.237 6.427 -0.684 1.00 89.50 81 LEU A CA 1
ATOM 608 C C . LEU A 1 81 ? -2.997 6.126 -1.527 1.00 89.50 81 LEU A C 1
ATOM 610 O O . LEU A 1 81 ? -2.182 5.290 -1.136 1.00 89.50 81 LEU A O 1
ATOM 614 N N . LEU A 1 82 ? -2.844 6.812 -2.661 1.00 89.69 82 LEU A N 1
ATOM 615 C CA . LEU A 1 82 ? -1.651 6.717 -3.493 1.00 89.69 82 LEU A CA 1
ATOM 616 C C . LEU A 1 82 ? -0.408 7.178 -2.725 1.00 89.69 82 LEU A C 1
ATOM 618 O O . LEU A 1 82 ? 0.569 6.434 -2.659 1.00 89.69 82 LEU A O 1
ATOM 622 N N . ASP A 1 83 ? -0.464 8.354 -2.101 1.00 87.44 83 ASP A N 1
ATOM 623 C CA . ASP A 1 83 ? 0.645 8.905 -1.323 1.00 87.44 83 ASP A CA 1
ATOM 624 C C . ASP A 1 83 ? 1.013 7.976 -0.156 1.00 87.44 83 ASP A C 1
ATOM 626 O O . ASP A 1 83 ? 2.191 7.730 0.112 1.00 87.44 83 ASP A O 1
ATOM 630 N N . LEU A 1 84 ? 0.016 7.417 0.538 1.00 89.81 84 LEU A N 1
ATOM 631 C CA . LEU A 1 84 ? 0.234 6.448 1.610 1.00 89.81 84 LEU A CA 1
ATOM 632 C C . LEU A 1 84 ? 0.921 5.180 1.092 1.00 89.81 84 LEU A C 1
ATOM 634 O O . LEU A 1 84 ? 1.921 4.757 1.669 1.00 89.81 84 LEU A O 1
ATOM 638 N N . LEU A 1 85 ? 0.415 4.592 0.004 1.00 90.44 85 LEU A N 1
ATOM 639 C CA . LEU A 1 85 ? 0.995 3.394 -0.602 1.00 90.44 85 LEU A CA 1
ATOM 640 C C . LEU A 1 85 ? 2.448 3.634 -1.024 1.00 90.44 85 LEU A C 1
ATOM 642 O O . LEU A 1 85 ? 3.299 2.787 -0.769 1.00 90.44 85 LEU A O 1
ATOM 646 N N . GLN A 1 86 ? 2.743 4.787 -1.630 1.00 88.19 86 GLN A N 1
ATOM 647 C CA . GLN A 1 86 ? 4.090 5.118 -2.088 1.00 88.19 86 GLN A CA 1
ATOM 648 C C . GLN A 1 86 ? 5.073 5.291 -0.930 1.00 88.19 86 GLN A C 1
ATOM 650 O O . GLN A 1 86 ? 6.148 4.695 -0.950 1.00 88.19 86 GLN A O 1
ATOM 655 N N . ASN A 1 87 ? 4.689 6.052 0.096 1.00 86.19 87 ASN A N 1
ATOM 656 C CA . ASN A 1 87 ? 5.537 6.281 1.266 1.00 86.19 87 ASN A CA 1
ATOM 657 C C . ASN A 1 87 ? 5.787 4.982 2.045 1.00 86.19 87 ASN A C 1
ATOM 659 O O . ASN A 1 87 ? 6.915 4.689 2.431 1.00 86.19 87 ASN A O 1
ATOM 663 N N . ALA A 1 88 ? 4.741 4.177 2.238 1.00 88.31 88 ALA A N 1
ATOM 664 C CA . ALA A 1 88 ? 4.841 2.901 2.933 1.00 88.31 88 ALA A CA 1
ATOM 665 C C . ALA A 1 88 ? 5.703 1.889 2.153 1.00 88.31 88 ALA A C 1
ATOM 667 O O . ALA A 1 88 ? 6.504 1.172 2.747 1.00 88.31 88 ALA A O 1
ATOM 668 N N . LEU A 1 89 ? 5.593 1.864 0.822 1.00 87.69 89 LEU A N 1
ATOM 669 C CA . LEU A 1 89 ? 6.425 1.016 -0.030 1.00 87.69 89 LEU A CA 1
ATOM 670 C C . LEU A 1 89 ? 7.885 1.480 -0.060 1.00 87.69 89 LEU A C 1
ATOM 672 O O . LEU A 1 89 ? 8.786 0.647 -0.055 1.00 87.69 89 LEU A O 1
ATOM 676 N N . GLN A 1 90 ? 8.138 2.789 -0.043 1.00 83.12 90 GLN A N 1
ATOM 677 C CA . GLN A 1 90 ? 9.495 3.318 0.061 1.00 83.12 90 GLN A CA 1
ATOM 678 C C . GLN A 1 90 ? 10.160 2.903 1.382 1.00 83.12 90 GLN A C 1
ATOM 680 O O . GLN A 1 90 ? 11.266 2.369 1.348 1.00 83.12 90 GLN A O 1
ATOM 685 N N . GLU A 1 91 ? 9.473 3.042 2.519 1.00 82.12 91 GLU A N 1
ATOM 686 C CA . GLU A 1 91 ? 9.968 2.554 3.819 1.00 82.12 91 GLU A CA 1
ATOM 687 C C . GLU A 1 91 ? 10.217 1.036 3.821 1.00 82.12 91 GLU A C 1
ATOM 689 O O . GLU A 1 91 ? 11.231 0.561 4.341 1.00 82.12 91 GLU A O 1
ATOM 694 N N . ASP A 1 92 ? 9.314 0.260 3.211 1.00 81.56 92 ASP A N 1
ATOM 695 C CA . ASP A 1 92 ? 9.454 -1.194 3.097 1.00 81.56 92 ASP A CA 1
ATOM 696 C C . ASP A 1 92 ? 10.733 -1.577 2.330 1.00 81.56 92 ASP A C 1
ATOM 698 O O . ASP A 1 92 ? 11.428 -2.522 2.715 1.00 81.56 92 ASP A O 1
ATOM 702 N N . LEU A 1 93 ? 11.082 -0.822 1.285 1.00 76.50 93 LEU A N 1
ATOM 703 C CA . LEU A 1 93 ? 12.229 -1.085 0.411 1.00 76.50 93 LEU A CA 1
ATOM 704 C C . LEU A 1 93 ? 13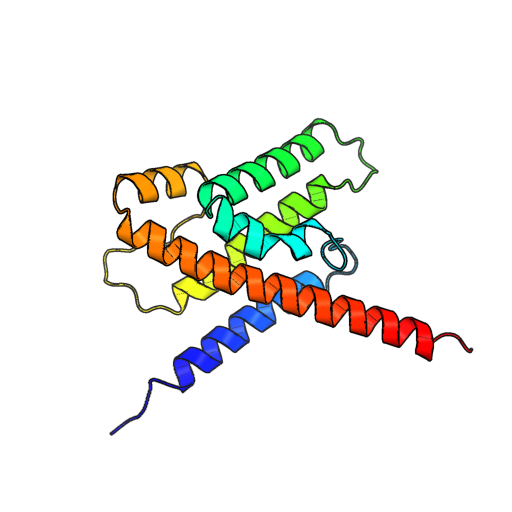.550 -0.505 0.923 1.00 76.50 93 LEU A C 1
ATOM 706 O O . LEU A 1 93 ? 14.586 -1.133 0.723 1.00 76.50 93 LEU A O 1
ATOM 710 N N . GLU A 1 94 ? 13.548 0.656 1.581 1.00 68.19 94 GLU A N 1
ATOM 711 C CA . GLU A 1 94 ? 14.755 1.255 2.177 1.00 68.19 94 GLU A CA 1
ATOM 712 C C . GLU A 1 94 ? 15.310 0.407 3.330 1.00 68.19 94 GLU A C 1
ATOM 714 O O . GLU A 1 94 ? 16.510 0.412 3.607 1.00 68.19 94 GLU A O 1
ATOM 719 N N . ALA A 1 95 ? 14.450 -0.379 3.979 1.00 57.31 95 ALA A N 1
ATOM 720 C CA . ALA A 1 95 ? 14.857 -1.352 4.984 1.00 57.31 95 ALA A CA 1
ATOM 721 C C . ALA A 1 95 ? 15.525 -2.613 4.396 1.00 57.31 95 ALA A C 1
ATOM 723 O O . ALA A 1 95 ? 16.058 -3.423 5.159 1.00 57.31 95 ALA A O 1
ATOM 724 N N . VAL A 1 96 ? 15.508 -2.793 3.070 1.00 56.44 96 VAL A N 1
ATOM 725 C CA . VAL A 1 96 ? 16.186 -3.894 2.380 1.00 56.44 96 VAL A CA 1
ATOM 726 C C . VAL A 1 96 ? 17.575 -3.409 1.956 1.00 56.44 96 VAL A C 1
ATOM 728 O O . VAL A 1 96 ? 17.669 -2.446 1.194 1.00 56.44 96 VAL A O 1
ATOM 731 N N . PRO A 1 97 ? 18.676 -4.039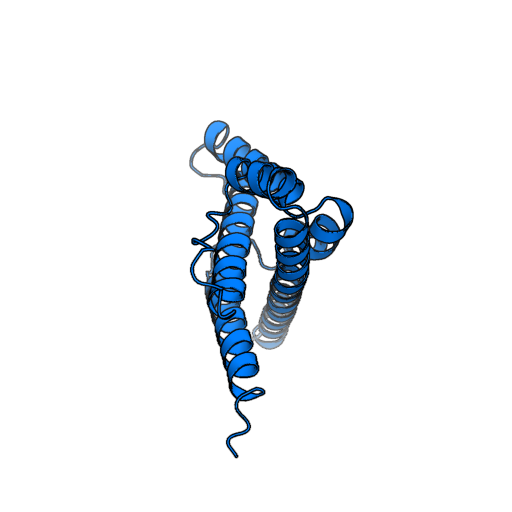 2.409 1.00 49.12 97 PRO A N 1
ATOM 732 C CA . PRO A 1 97 ? 20.013 -3.658 1.969 1.00 49.12 97 PRO A CA 1
ATOM 733 C C . PRO A 1 97 ? 20.135 -3.904 0.460 1.00 49.12 97 PRO A C 1
ATOM 735 O O . PRO A 1 97 ? 20.244 -5.045 0.011 1.00 49.12 97 PRO A O 1
ATOM 738 N N . ARG A 1 98 ? 20.072 -2.834 -0.338 1.00 53.28 98 ARG A N 1
ATOM 739 C CA . ARG A 1 98 ? 20.243 -2.915 -1.791 1.00 53.28 98 ARG A CA 1
ATOM 740 C C . ARG A 1 98 ? 21.723 -2.989 -2.151 1.00 53.28 98 ARG A C 1
ATOM 742 O O . ARG A 1 98 ? 22.563 -2.316 -1.560 1.00 53.28 98 ARG A O 1
ATOM 749 N N . SER A 1 99 ? 22.015 -3.801 -3.164 1.00 39.81 99 SER A N 1
ATOM 750 C CA . SER A 1 99 ? 23.286 -3.778 -3.889 1.00 39.81 99 SER A CA 1
ATOM 751 C C . SER A 1 99 ? 23.503 -2.383 -4.496 1.00 39.81 99 SER A C 1
ATOM 753 O O . SER A 1 99 ? 22.538 -1.740 -4.911 1.00 39.81 99 SER A O 1
ATOM 755 N N . GLU A 1 100 ? 24.757 -1.927 -4.553 1.00 42.16 100 GLU A N 1
ATOM 756 C CA . GLU A 1 100 ? 25.245 -0.557 -4.829 1.00 42.16 100 GLU A CA 1
ATOM 757 C C . GLU A 1 100 ? 24.772 0.113 -6.146 1.00 42.16 100 GLU A C 1
ATOM 759 O O . GLU A 1 100 ? 25.224 1.203 -6.484 1.00 42.16 100 GLU A O 1
ATOM 764 N N . LYS A 1 101 ? 23.851 -0.498 -6.902 1.00 43.47 101 LYS A N 1
ATOM 765 C CA . LYS A 1 101 ? 23.299 0.017 -8.167 1.00 43.47 101 LYS A CA 1
ATOM 766 C C . LYS A 1 101 ? 21.803 0.371 -8.130 1.00 43.47 101 LYS A C 1
ATOM 768 O O . LYS A 1 101 ? 21.302 0.931 -9.099 1.00 43.47 101 LYS A O 1
ATOM 773 N N . GLY A 1 102 ? 21.084 0.075 -7.045 1.00 41.72 102 GLY A N 1
ATOM 774 C CA . GLY A 1 102 ? 19.621 0.209 -6.984 1.00 41.72 102 GLY A CA 1
ATOM 775 C C . GLY A 1 102 ? 19.138 1.522 -6.367 1.00 41.72 102 GLY A C 1
ATOM 776 O O . GLY A 1 102 ? 18.740 1.535 -5.201 1.00 41.72 102 GLY A O 1
ATOM 777 N N . GLY A 1 103 ? 19.152 2.609 -7.142 1.00 44.62 103 GLY A N 1
ATOM 778 C CA . GLY A 1 103 ? 18.615 3.913 -6.738 1.00 44.62 103 GLY A CA 1
ATOM 779 C C . GLY A 1 103 ? 17.149 3.861 -6.278 1.00 44.62 103 GLY A C 1
ATOM 780 O O . GLY A 1 103 ? 16.390 2.964 -6.646 1.00 44.62 103 GLY A O 1
ATOM 781 N N . VAL A 1 104 ? 16.767 4.824 -5.436 1.00 46.69 104 VAL A N 1
ATOM 782 C CA . VAL A 1 104 ? 15.416 5.002 -4.879 1.00 46.69 104 VAL A CA 1
ATOM 783 C C . VAL A 1 104 ? 14.387 4.999 -6.014 1.00 46.69 104 VAL A C 1
ATOM 785 O O . VAL A 1 104 ? 14.368 5.918 -6.833 1.00 46.69 104 VAL A O 1
ATOM 788 N N . CYS A 1 105 ? 13.541 3.968 -6.082 1.00 50.22 105 CYS A N 1
ATOM 789 C CA . CYS A 1 105 ? 12.455 3.919 -7.057 1.00 50.22 105 CYS A CA 1
ATOM 790 C C . CYS A 1 105 ? 11.431 4.989 -6.678 1.00 50.22 105 CYS A C 1
ATOM 792 O O . CYS A 1 105 ? 10.593 4.768 -5.805 1.00 50.22 105 CYS A O 1
ATOM 794 N N . LYS A 1 106 ? 11.478 6.150 -7.335 1.00 56.03 106 LYS A N 1
ATOM 795 C CA . LYS A 1 106 ? 10.317 7.036 -7.371 1.00 56.03 106 LYS A CA 1
ATOM 796 C C . LYS A 1 106 ? 9.201 6.242 -8.046 1.00 56.03 106 LYS A C 1
ATOM 798 O O . LYS A 1 106 ? 9.359 5.757 -9.156 1.00 56.03 106 LYS A O 1
ATOM 803 N N . LEU A 1 107 ? 8.090 6.036 -7.350 1.00 63.97 107 LEU A N 1
ATOM 804 C CA . LEU A 1 107 ? 6.978 5.202 -7.820 1.00 63.97 107 LEU A CA 1
ATOM 805 C C . LEU A 1 107 ? 6.100 5.958 -8.831 1.00 63.97 107 LEU A C 1
ATOM 807 O O . LEU A 1 107 ? 4.869 5.938 -8.739 1.00 63.97 107 LEU A O 1
ATOM 811 N N . ALA A 1 108 ? 6.711 6.682 -9.772 1.00 67.00 108 ALA A N 1
ATOM 812 C CA . ALA A 1 108 ? 5.967 7.268 -10.871 1.00 67.00 108 ALA A CA 1
ATOM 813 C C . ALA A 1 108 ? 5.551 6.151 -11.847 1.00 67.00 108 ALA A C 1
ATOM 815 O O . ALA A 1 108 ? 6.323 5.220 -12.066 1.00 67.00 108 ALA A O 1
ATOM 816 N N . PRO A 1 109 ? 4.366 6.236 -12.481 1.00 68.00 109 PRO A N 1
ATOM 817 C CA . PRO A 1 109 ? 3.937 5.244 -13.468 1.00 68.00 109 PRO A CA 1
ATOM 818 C C . PRO A 1 109 ? 4.964 5.015 -14.581 1.00 68.00 109 PRO A C 1
ATOM 820 O O . PRO A 1 109 ? 5.179 3.880 -14.983 1.00 68.00 109 PRO A O 1
ATOM 823 N N . ALA A 1 110 ? 5.620 6.084 -15.045 1.00 66.12 110 ALA A N 1
ATOM 824 C CA . ALA A 1 110 ? 6.685 5.984 -16.035 1.00 66.12 110 ALA A CA 1
ATOM 825 C C . ALA A 1 110 ? 7.863 5.163 -15.494 1.00 66.12 110 ALA A C 1
ATOM 827 O O . ALA A 1 110 ? 8.282 4.217 -16.144 1.00 66.12 110 ALA A O 1
ATOM 828 N N . ASP A 1 111 ? 8.349 5.456 -14.288 1.00 71.75 111 ASP A N 1
ATOM 829 C CA . ASP A 1 111 ? 9.465 4.729 -13.668 1.00 71.75 111 ASP A CA 1
ATOM 830 C C . ASP A 1 111 ? 9.124 3.244 -13.436 1.00 71.75 111 ASP A C 1
ATOM 832 O O . ASP A 1 111 ? 9.950 2.365 -13.664 1.00 71.75 111 ASP A O 1
ATOM 836 N N . LEU A 1 112 ? 7.879 2.948 -13.046 1.00 71.00 112 LEU A N 1
ATOM 837 C CA . LEU A 1 112 ? 7.371 1.582 -12.886 1.00 71.00 112 LEU A CA 1
ATOM 838 C C . LEU A 1 112 ? 7.241 0.830 -14.218 1.00 71.00 112 LEU A C 1
ATOM 840 O O . LEU A 1 112 ? 7.455 -0.380 -14.246 1.00 71.00 112 LEU A O 1
ATOM 844 N N . ALA A 1 113 ? 6.874 1.525 -15.298 1.00 72.00 113 ALA A N 1
ATOM 845 C CA . ALA A 1 113 ? 6.803 0.945 -16.635 1.00 72.00 113 ALA A CA 1
ATOM 846 C C . ALA A 1 113 ? 8.204 0.589 -17.147 1.00 72.00 113 ALA A C 1
ATOM 848 O O . ALA A 1 113 ? 8.421 -0.554 -17.535 1.00 72.00 113 ALA A O 1
ATOM 849 N N . HIS A 1 114 ? 9.167 1.513 -17.026 1.00 74.06 114 HIS A N 1
ATOM 850 C CA . HIS A 1 114 ? 10.569 1.241 -17.360 1.00 74.06 114 HIS A CA 1
ATOM 851 C C . HIS A 1 114 ? 11.125 0.087 -16.519 1.00 74.06 114 HIS A C 1
ATOM 853 O O . HIS A 1 114 ? 11.754 -0.811 -17.060 1.00 74.06 114 HIS A O 1
ATOM 859 N N . LEU A 1 115 ? 10.824 0.030 -15.215 1.00 71.81 115 LEU A N 1
ATOM 860 C CA . LEU A 1 115 ? 11.252 -1.090 -14.371 1.00 71.81 115 LEU A CA 1
ATOM 861 C C . LEU A 1 115 ? 10.660 -2.433 -14.831 1.00 71.81 115 LEU A C 1
ATOM 863 O O . LEU A 1 115 ? 11.348 -3.449 -14.790 1.00 71.81 115 LEU A O 1
ATOM 867 N N . GLY A 1 116 ? 9.400 -2.447 -15.273 1.00 71.81 116 GLY A N 1
ATOM 868 C CA . GLY A 1 116 ? 8.750 -3.644 -15.811 1.00 71.81 116 GLY A CA 1
ATOM 869 C C . GLY A 1 116 ? 9.362 -4.144 -17.123 1.00 71.81 116 GLY A C 1
ATOM 870 O O . GLY A 1 116 ? 9.342 -5.348 -17.371 1.00 71.81 116 GLY A O 1
ATOM 871 N N . GLU A 1 117 ? 9.917 -3.243 -17.934 1.00 78.19 117 GLU A N 1
ATOM 872 C CA . GLU A 1 117 ? 10.574 -3.557 -19.209 1.00 78.19 117 GLU A CA 1
ATOM 873 C C . GLU A 1 117 ? 12.058 -3.921 -19.022 1.00 78.19 117 GLU A C 1
ATOM 875 O O . GLU A 1 117 ? 12.507 -4.952 -19.527 1.00 78.19 117 GLU A O 1
ATOM 880 N N . ASP A 1 118 ? 12.800 -3.122 -18.252 1.00 74.88 118 ASP A N 1
ATOM 881 C CA . ASP A 1 118 ? 14.255 -3.227 -18.093 1.00 74.88 118 ASP A CA 1
ATOM 882 C C . ASP A 1 118 ? 14.675 -4.276 -17.053 1.00 74.88 118 ASP A C 1
ATOM 884 O O . ASP A 1 118 ? 15.718 -4.919 -17.197 1.00 74.88 118 ASP A O 1
ATOM 888 N N . SER A 1 119 ? 13.880 -4.466 -15.992 1.00 79.12 119 SER A N 1
ATOM 889 C CA . SER A 1 119 ? 14.165 -5.438 -14.927 1.00 79.12 119 SER A CA 1
ATOM 890 C C . SER A 1 119 ? 12.883 -6.097 -14.387 1.00 79.12 119 SER A C 1
ATOM 892 O O . SER A 1 119 ? 12.443 -5.823 -13.263 1.00 79.12 119 SER A O 1
ATOM 894 N N . PRO A 1 120 ? 12.284 -7.039 -15.146 1.00 81.12 120 PRO A N 1
ATOM 895 C CA . PRO A 1 120 ? 11.028 -7.694 -14.767 1.00 81.12 120 PRO A CA 1
ATOM 896 C C . PRO A 1 120 ? 11.080 -8.377 -13.393 1.00 81.12 120 PRO A C 1
ATOM 898 O O . PRO A 1 120 ? 10.093 -8.395 -12.661 1.00 81.12 120 PRO A O 1
ATOM 901 N N . THR A 1 121 ? 12.237 -8.922 -13.010 1.00 81.44 121 THR A N 1
ATOM 902 C CA . THR A 1 121 ? 12.436 -9.561 -11.701 1.00 81.44 121 THR A CA 1
ATOM 903 C C . THR A 1 121 ? 12.361 -8.552 -10.555 1.00 81.44 121 THR A C 1
ATOM 905 O O . THR A 1 121 ? 11.738 -8.831 -9.531 1.00 81.44 121 THR A O 1
ATOM 908 N N . GLU A 1 122 ? 12.954 -7.368 -10.720 1.00 79.62 122 GLU A N 1
ATOM 909 C CA . GLU A 1 122 ? 12.854 -6.293 -9.726 1.00 79.62 122 GLU A CA 1
ATOM 910 C C . GLU A 1 122 ? 11.426 -5.758 -9.637 1.00 79.62 122 GLU A C 1
ATOM 912 O O . GLU A 1 122 ? 10.937 -5.497 -8.537 1.00 79.62 122 GLU A O 1
ATOM 917 N N . TYR A 1 123 ? 10.727 -5.670 -10.771 1.00 82.25 123 TYR A N 1
ATOM 918 C CA . TYR A 1 123 ? 9.314 -5.315 -10.792 1.00 82.25 123 TYR A CA 1
ATOM 919 C C . TYR A 1 123 ? 8.447 -6.336 -10.040 1.00 82.25 123 TYR A C 1
ATOM 921 O O . TYR A 1 123 ? 7.588 -5.943 -9.253 1.00 82.25 123 TYR A O 1
ATOM 929 N N . LEU A 1 124 ? 8.674 -7.641 -10.230 1.00 85.38 124 LEU A N 1
ATOM 930 C CA . LEU A 1 124 ? 7.943 -8.684 -9.501 1.00 85.38 124 LEU A CA 1
ATOM 931 C C . LEU A 1 124 ? 8.177 -8.588 -7.991 1.00 85.38 124 LEU A C 1
ATOM 933 O O . LEU A 1 124 ? 7.215 -8.636 -7.226 1.00 85.38 124 LEU A O 1
ATOM 937 N N . TYR A 1 125 ? 9.427 -8.381 -7.567 1.00 85.12 125 TYR A N 1
ATOM 938 C CA . TYR A 1 125 ? 9.756 -8.167 -6.157 1.00 85.12 125 TYR A CA 1
ATOM 939 C C . TYR A 1 125 ? 9.043 -6.934 -5.588 1.00 85.12 125 TYR A C 1
ATOM 941 O O . TYR A 1 125 ? 8.422 -6.991 -4.526 1.00 85.12 125 TYR A O 1
ATOM 949 N N . LEU A 1 126 ? 9.073 -5.827 -6.330 1.00 85.69 126 LEU A N 1
ATOM 950 C CA . LEU A 1 126 ? 8.386 -4.596 -5.959 1.00 85.69 126 LEU A CA 1
ATOM 951 C C . LEU A 1 126 ? 6.868 -4.802 -5.846 1.00 85.69 126 LEU A C 1
ATOM 953 O O . LEU A 1 126 ? 6.234 -4.290 -4.922 1.00 85.69 126 LEU A O 1
ATOM 957 N N . ASN A 1 127 ? 6.288 -5.567 -6.769 1.00 89.69 127 ASN A N 1
ATOM 958 C CA . ASN A 1 127 ? 4.871 -5.895 -6.770 1.00 89.69 127 ASN A CA 1
ATOM 959 C C . ASN A 1 127 ? 4.483 -6.759 -5.559 1.00 89.69 127 ASN A C 1
ATOM 961 O O . ASN A 1 127 ? 3.445 -6.512 -4.946 1.00 89.69 127 ASN A O 1
ATOM 965 N N . GLU A 1 128 ? 5.316 -7.723 -5.158 1.00 90.31 128 GLU A N 1
ATOM 966 C CA . GLU A 1 128 ? 5.083 -8.496 -3.932 1.00 90.31 128 GLU A CA 1
ATOM 967 C C . GLU A 1 128 ? 5.145 -7.627 -2.671 1.00 90.31 128 GLU A C 1
ATOM 969 O O . GLU A 1 128 ? 4.245 -7.705 -1.829 1.00 90.31 128 GLU A O 1
ATOM 974 N N . SER A 1 129 ? 6.145 -6.747 -2.562 1.00 89.19 129 SER A N 1
ATOM 975 C CA . SER A 1 129 ? 6.215 -5.764 -1.474 1.00 89.19 129 SER A CA 1
ATOM 976 C C . SER A 1 129 ? 4.970 -4.874 -1.438 1.00 89.19 129 SER A C 1
ATOM 978 O O . SER A 1 129 ? 4.387 -4.662 -0.374 1.00 89.19 129 SER A O 1
ATOM 980 N N . ALA A 1 130 ? 4.486 -4.415 -2.594 1.00 91.44 130 ALA A N 1
ATOM 981 C CA . ALA A 1 130 ? 3.262 -3.623 -2.669 1.00 91.44 130 ALA A CA 1
ATOM 982 C C . ALA A 1 130 ? 2.025 -4.380 -2.166 1.00 91.44 130 ALA A C 1
ATOM 984 O O . ALA A 1 130 ? 1.174 -3.782 -1.506 1.00 91.44 130 ALA A O 1
ATOM 985 N N . ILE A 1 131 ? 1.925 -5.690 -2.421 1.00 94.06 131 ILE A N 1
ATOM 986 C CA . ILE A 1 131 ? 0.847 -6.524 -1.869 1.00 94.06 131 ILE A CA 1
ATOM 987 C C . ILE A 1 131 ? 0.936 -6.559 -0.339 1.00 94.06 131 ILE A C 1
ATOM 989 O O . ILE A 1 131 ? -0.084 -6.394 0.332 1.00 94.06 131 ILE A O 1
ATOM 993 N N . GLN A 1 132 ? 2.130 -6.752 0.227 1.00 91.69 132 GLN A N 1
ATOM 994 C CA . GLN A 1 132 ? 2.320 -6.795 1.683 1.00 91.69 132 GLN A CA 1
ATOM 995 C C . GLN A 1 132 ? 1.965 -5.458 2.342 1.00 91.69 132 GLN A C 1
ATOM 997 O O . GLN A 1 132 ? 1.217 -5.424 3.321 1.00 91.69 132 GLN A O 1
ATOM 1002 N N . VAL A 1 133 ? 2.432 -4.351 1.767 1.00 92.12 133 VAL A N 1
ATOM 1003 C CA . VAL A 1 133 ? 2.107 -2.996 2.227 1.00 92.12 133 VAL A CA 1
ATOM 1004 C C . VAL A 1 133 ? 0.605 -2.727 2.133 1.00 92.12 133 VAL A C 1
ATOM 1006 O O . VAL A 1 133 ? 0.006 -2.242 3.092 1.00 92.12 133 VAL A O 1
ATOM 1009 N N . ALA A 1 134 ? -0.038 -3.103 1.024 1.00 94.75 134 ALA A N 1
ATOM 1010 C CA . ALA A 1 134 ? -1.481 -2.960 0.865 1.00 94.75 134 ALA A CA 1
ATOM 1011 C C . ALA A 1 134 ? -2.261 -3.728 1.944 1.00 94.75 134 ALA A C 1
ATOM 1013 O O . ALA A 1 134 ? -3.261 -3.222 2.454 1.00 94.75 134 ALA A O 1
ATOM 1014 N N . VAL A 1 135 ? -1.806 -4.930 2.322 1.00 94.94 135 VAL A N 1
ATOM 1015 C CA . VAL A 1 135 ? -2.411 -5.713 3.413 1.00 94.94 135 VAL A CA 1
ATOM 1016 C C . VAL A 1 135 ? -2.279 -4.988 4.752 1.00 94.94 135 VAL A C 1
ATOM 1018 O O . VAL A 1 135 ? -3.250 -4.942 5.506 1.00 94.94 135 VAL A O 1
ATOM 1021 N N . TRP A 1 136 ? -1.123 -4.394 5.050 1.00 93.38 136 TRP A N 1
ATOM 1022 C CA . TRP A 1 136 ? -0.946 -3.604 6.272 1.00 93.38 136 TRP A CA 1
ATOM 1023 C C . TRP A 1 136 ? -1.864 -2.385 6.315 1.00 93.38 136 TRP A C 1
ATOM 1025 O O . TRP A 1 136 ? -2.546 -2.178 7.318 1.00 93.38 136 TRP A O 1
ATOM 1035 N N . ILE A 1 137 ? -1.951 -1.635 5.214 1.00 93.75 137 ILE A N 1
ATOM 1036 C CA . ILE A 1 137 ? -2.862 -0.491 5.083 1.00 93.75 137 ILE A CA 1
ATOM 1037 C C . ILE A 1 137 ? -4.311 -0.930 5.329 1.00 93.75 137 ILE A C 1
ATOM 1039 O O . ILE A 1 137 ? -5.008 -0.328 6.143 1.00 93.75 137 ILE A O 1
ATOM 1043 N N . GLN A 1 138 ? -4.750 -2.012 4.679 1.00 94.69 138 GLN A N 1
ATOM 1044 C CA . GLN A 1 138 ? -6.097 -2.560 4.843 1.00 94.69 138 GLN A CA 1
ATOM 1045 C C . GLN A 1 138 ? -6.383 -2.947 6.302 1.00 94.69 138 GLN A C 1
ATOM 1047 O O . GLN A 1 138 ? -7.425 -2.577 6.844 1.00 94.69 138 GLN A O 1
ATOM 1052 N N . ARG A 1 139 ? -5.473 -3.695 6.937 1.00 93.56 139 ARG A N 1
ATOM 1053 C CA . ARG A 1 139 ? -5.644 -4.198 8.308 1.00 93.56 139 ARG A CA 1
ATOM 1054 C C . ARG A 1 139 ? -5.704 -3.072 9.330 1.00 93.56 139 ARG A C 1
ATOM 1056 O O . ARG A 1 139 ? -6.586 -3.083 10.181 1.00 93.56 139 ARG A O 1
ATOM 1063 N N . LEU A 1 140 ? -4.796 -2.104 9.234 1.00 92.50 140 LEU A N 1
ATOM 1064 C CA . LEU A 1 140 ? -4.743 -0.979 10.167 1.00 92.50 140 LEU A CA 1
ATOM 1065 C C . LEU A 1 140 ? -5.945 -0.045 9.988 1.00 92.50 140 LEU A C 1
ATOM 1067 O O . LEU A 1 140 ? -6.505 0.424 10.975 1.00 92.50 140 LEU A O 1
ATOM 1071 N N . ALA A 1 141 ? -6.407 0.163 8.751 1.00 91.62 141 ALA A N 1
ATOM 1072 C CA . ALA A 1 141 ? -7.624 0.928 8.496 1.00 91.62 141 ALA A CA 1
ATOM 1073 C C . ALA A 1 141 ? -8.882 0.232 9.044 1.00 91.62 141 ALA A C 1
ATOM 1075 O O . ALA A 1 141 ? -9.757 0.907 9.581 1.00 91.62 141 ALA A O 1
ATOM 1076 N N . ALA A 1 142 ? -8.970 -1.099 8.937 1.00 90.56 142 ALA A N 1
ATOM 1077 C CA . ALA A 1 142 ? -10.072 -1.872 9.511 1.00 90.56 142 ALA A CA 1
ATOM 1078 C C . ALA A 1 142 ? -10.057 -1.824 11.045 1.00 90.56 142 ALA A C 1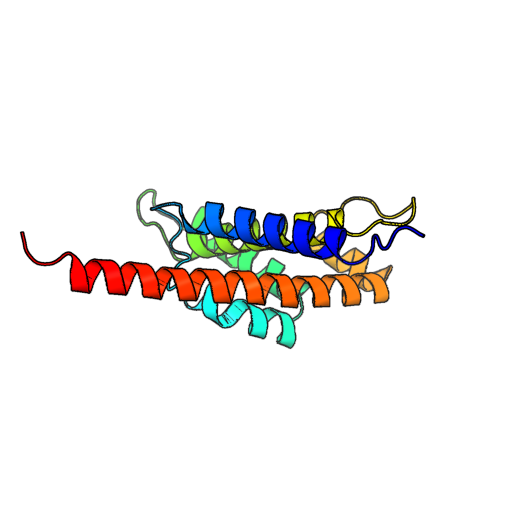
ATOM 1080 O O . ALA A 1 142 ? -11.046 -1.425 11.648 1.00 90.56 142 ALA A O 1
ATOM 1081 N N . ALA A 1 143 ? -8.905 -2.107 11.664 1.00 90.50 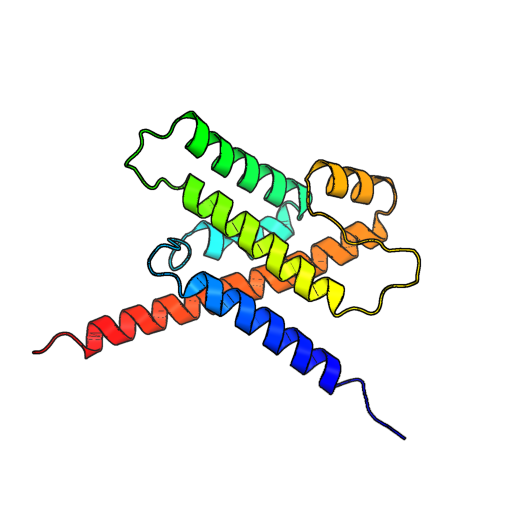143 ALA A N 1
ATOM 1082 C CA . ALA A 1 143 ? -8.750 -2.033 13.115 1.00 90.50 143 ALA A CA 1
ATOM 1083 C C . ALA A 1 143 ? -9.093 -0.640 13.662 1.00 90.50 143 ALA A C 1
ATOM 1085 O O . ALA A 1 143 ? -9.639 -0.511 14.756 1.00 90.50 143 ALA A O 1
ATOM 1086 N N . ARG A 1 144 ? -8.799 0.421 12.898 1.00 88.19 144 ARG A N 1
ATOM 1087 C CA . ARG A 1 144 ? -9.176 1.776 13.292 1.00 88.19 144 ARG A CA 1
ATOM 1088 C C . ARG A 1 144 ? -10.683 2.014 13.224 1.00 88.19 144 ARG A C 1
ATOM 1090 O O . ARG A 1 144 ? -11.221 2.594 14.160 1.00 88.19 144 ARG A O 1
ATOM 1097 N N . ALA A 1 145 ? -11.343 1.555 12.164 1.00 86.88 145 ALA A N 1
ATOM 1098 C CA . ALA A 1 145 ? -12.795 1.653 12.050 1.00 86.88 145 ALA A CA 1
ATOM 1099 C C . ALA A 1 145 ? -13.495 0.954 13.230 1.00 86.88 145 ALA A C 1
ATOM 1101 O O . ALA A 1 145 ? -14.382 1.545 13.839 1.00 86.88 145 ALA A O 1
ATOM 1102 N N . ASP A 1 146 ? -13.019 -0.236 13.614 1.00 87.44 146 ASP A N 1
ATOM 1103 C CA . ASP A 1 146 ? -13.547 -0.986 14.762 1.00 87.44 146 ASP A CA 1
ATOM 1104 C C . ASP A 1 146 ? -13.354 -0.221 16.089 1.00 87.44 146 ASP A C 1
ATOM 1106 O O . ASP A 1 146 ? -14.237 -0.201 16.948 1.00 87.44 146 ASP A O 1
ATOM 1110 N N . LEU A 1 147 ? -12.203 0.443 16.270 1.00 85.38 147 LEU A N 1
ATOM 1111 C CA . LEU A 1 147 ? -11.933 1.272 17.453 1.00 85.38 147 LEU A CA 1
ATOM 1112 C C . LEU A 1 147 ? -12.825 2.516 17.517 1.00 85.38 147 LEU A C 1
ATOM 1114 O O . LEU A 1 147 ? -13.252 2.901 18.608 1.00 85.38 147 LEU A O 1
ATOM 1118 N N . ASP A 1 148 ? -13.081 3.157 16.379 1.00 82.88 148 ASP A N 1
ATOM 1119 C CA . ASP A 1 148 ? -13.938 4.339 16.309 1.00 82.88 148 ASP A CA 1
ATOM 1120 C C . ASP A 1 148 ? -15.412 3.958 16.568 1.00 82.88 148 ASP A C 1
ATOM 1122 O O . ASP A 1 148 ? -16.093 4.648 17.330 1.00 82.88 148 ASP A O 1
ATOM 1126 N N . GLU A 1 149 ? -15.869 2.804 16.065 1.00 81.94 149 GLU A N 1
ATOM 1127 C CA . GLU A 1 149 ? -17.190 2.236 16.379 1.00 81.94 149 GLU A CA 1
ATOM 1128 C C . GLU A 1 149 ? -17.326 1.910 17.877 1.00 81.94 149 GLU A C 1
ATOM 1130 O O . GLU A 1 149 ? -18.281 2.338 18.528 1.00 81.94 149 GLU A O 1
ATOM 1135 N N . ALA A 1 150 ? -16.333 1.238 18.471 1.00 81.19 150 ALA A N 1
ATOM 1136 C CA . ALA A 1 150 ? -16.337 0.916 19.899 1.00 81.19 150 ALA A CA 1
ATOM 1137 C C . ALA A 1 150 ? -16.365 2.172 20.791 1.00 81.19 150 ALA A C 1
ATOM 1139 O O . ALA A 1 150 ? -17.036 2.194 21.826 1.00 81.19 150 ALA A O 1
ATOM 1140 N N . ARG A 1 151 ? -15.664 3.242 20.395 1.00 80.62 151 ARG A N 1
ATOM 1141 C CA . ARG A 1 151 ? -15.694 4.534 21.101 1.00 80.62 151 ARG A CA 1
ATOM 1142 C C . ARG A 1 151 ? -17.061 5.200 21.025 1.00 80.62 151 ARG A C 1
ATOM 1144 O O . ARG A 1 151 ? -17.495 5.780 22.015 1.00 80.62 151 ARG A O 1
ATOM 1151 N N . GLN A 1 152 ? -17.735 5.110 19.884 1.00 77.31 152 GLN A N 1
ATOM 1152 C CA . GLN A 1 152 ? -19.059 5.695 19.702 1.00 77.31 152 GLN A CA 1
ATOM 1153 C C . GLN A 1 152 ? -20.129 4.961 20.521 1.00 77.31 152 GLN A C 1
ATOM 1155 O O . GLN A 1 152 ? -20.986 5.606 21.118 1.00 77.31 152 GLN A O 1
ATOM 1160 N N . VAL A 1 153 ? -20.045 3.630 20.604 1.00 76.38 153 VAL A N 1
ATOM 1161 C CA . VAL A 1 153 ? -20.967 2.802 21.400 1.00 76.38 153 VAL A CA 1
ATOM 1162 C C . VAL A 1 153 ? -20.765 3.005 22.907 1.00 76.38 153 VAL A C 1
ATOM 1164 O O . VAL A 1 153 ? -21.739 3.048 23.651 1.00 76.38 153 VAL A O 1
ATOM 1167 N N . CYS A 1 154 ? -19.522 3.165 23.370 1.00 72.56 154 CYS A N 1
ATOM 1168 C CA . CYS A 1 154 ? -19.209 3.311 24.798 1.00 72.56 154 CYS A CA 1
ATOM 1169 C C . CYS A 1 154 ? -19.196 4.767 25.304 1.00 72.56 154 CYS A C 1
ATOM 1171 O O . CYS A 1 154 ? -19.191 4.981 26.513 1.00 72.56 154 CYS A O 1
ATOM 1173 N N . GLY A 1 155 ? -19.132 5.761 24.411 1.00 59.94 155 GLY A N 1
ATOM 1174 C CA . GLY A 1 155 ? -19.062 7.191 24.745 1.00 59.94 155 GLY A CA 1
ATOM 1175 C C . GLY A 1 155 ? -20.393 7.943 24.649 1.00 59.94 155 GLY A C 1
ATOM 1176 O O . GLY A 1 155 ? -20.425 9.147 24.892 1.00 59.94 155 GLY A O 1
ATOM 1177 N N . GLY A 1 156 ? -21.478 7.263 24.274 1.00 52.16 156 GLY A N 1
ATOM 1178 C CA . GLY A 1 156 ? -22.820 7.830 24.167 1.00 52.16 156 GLY A CA 1
ATOM 1179 C C . GLY A 1 156 ? -23.618 7.731 25.464 1.00 52.16 156 GLY A C 1
ATOM 1180 O O . GLY A 1 156 ? -24.653 7.087 25.460 1.00 52.16 156 GLY A O 1
ATOM 1181 N N . ASP A 1 157 ? -23.134 8.334 26.550 1.00 48.28 157 ASP A N 1
ATOM 1182 C CA . ASP A 1 157 ? -23.949 8.720 27.713 1.00 48.28 157 ASP A CA 1
ATOM 1183 C C . ASP A 1 157 ? -23.167 9.751 28.547 1.00 48.28 157 ASP A C 1
ATOM 1185 O O . ASP A 1 157 ? -22.144 9.437 29.163 1.00 48.28 157 ASP A O 1
ATOM 1189 N N . GLY A 1 158 ? -23.641 10.999 28.530 1.00 44.69 158 GLY A N 1
ATOM 1190 C CA . GLY A 1 158 ? -23.086 12.138 29.266 1.00 44.69 158 GLY A CA 1
ATOM 1191 C C . GLY A 1 158 ? -23.869 13.413 29.011 1.00 44.69 158 GLY A C 1
ATOM 1192 O O . GLY A 1 158 ? -23.640 14.021 27.943 1.00 44.69 158 GLY A O 1
#

Sequence (158 aa):
MISTSGDGFARREHRLVRLIEQRLQGDDSGLVGNARVRGLPEMVRRHGLLQVVAFLRSKGADAAENGSPGKRGSGDCDQQLLDLLQNALQEDLEAVPRSEKGGVCKLAPADLAHLGEDSPTEYLYLNESAIQVAVWIQRLAAARADLDEARQVCGGDG

pLDDT: mean 75.93, std 16.29, range [39.28, 95.81]

Radius of gyration: 17.6 Å; chains: 1; bounding box: 52×40×48 Å

Secondary structure (DSSP, 8-state):
----HHHHHHHHHHHHHHHHHHHHT-TT---TT-HHHHHHHHHHHHHHHHHHHHHHHHHHHHHHHH--TT---HHHHHHHHHHHHHHHHHHHHHTS---TT-------HHHHHHHHHH-HHHHHHHHHHHHHHHHHHHHHHHHHHHHHHHHHHHS---